Protein AF-A0A9E0ZX36-F1 (afdb_monomer_lite)

pLDDT: mean 92.99, std 9.76, range [53.59, 98.62]

Structure (mmCIF, N/CA/C/O backbone):
data_AF-A0A9E0ZX36-F1
#
_entry.id   AF-A0A9E0ZX36-F1
#
loop_
_atom_site.group_PDB
_atom_site.id
_atom_site.type_symbol
_atom_site.label_atom_id
_atom_site.label_alt_id
_atom_site.label_comp_id
_atom_site.label_asym_id
_atom_site.label_entity_id
_atom_site.label_seq_id
_atom_site.pdbx_PDB_ins_code
_atom_site.Cartn_x
_atom_site.Cartn_y
_atom_site.Cartn_z
_atom_site.occupancy
_atom_site.B_iso_or_equiv
_atom_site.auth_seq_id
_atom_site.auth_comp_id
_atom_site.auth_asym_id
_atom_site.auth_atom_id
_atom_site.pdbx_PDB_model_num
ATOM 1 N N . MET A 1 1 ? -1.684 3.335 21.453 1.00 53.59 1 MET A N 1
ATOM 2 C CA . MET A 1 1 ? -2.371 3.378 20.144 1.00 53.59 1 MET A CA 1
ATOM 3 C C . MET A 1 1 ? -3.190 2.116 20.019 1.00 53.59 1 MET A C 1
ATOM 5 O O . MET A 1 1 ? -2.666 1.053 20.339 1.00 53.59 1 MET A O 1
ATOM 9 N N . THR A 1 2 ? -4.460 2.220 19.631 1.00 66.62 2 THR A N 1
ATOM 10 C CA . THR A 1 2 ? -5.255 1.023 19.333 1.00 66.62 2 THR A CA 1
ATOM 11 C C . THR A 1 2 ? -4.618 0.304 18.145 1.00 66.62 2 THR A C 1
ATOM 13 O O . THR A 1 2 ? -4.068 0.932 17.235 1.00 66.62 2 THR A O 1
ATOM 16 N N . THR A 1 3 ? -4.664 -1.023 18.146 1.00 85.00 3 THR A N 1
ATOM 17 C CA . THR A 1 3 ? -4.099 -1.878 17.089 1.00 85.00 3 THR A CA 1
ATOM 18 C C . THR A 1 3 ? -4.590 -1.470 15.693 1.00 85.00 3 THR A C 1
ATOM 20 O O . THR A 1 3 ? -3.847 -1.576 14.719 1.00 85.00 3 THR A O 1
ATOM 23 N N . GLN A 1 4 ? -5.806 -0.921 15.603 1.00 88.06 4 GLN A N 1
ATOM 24 C CA . GLN A 1 4 ? -6.410 -0.413 14.372 1.00 88.06 4 GLN A CA 1
ATOM 25 C C . GLN A 1 4 ? -5.768 0.886 13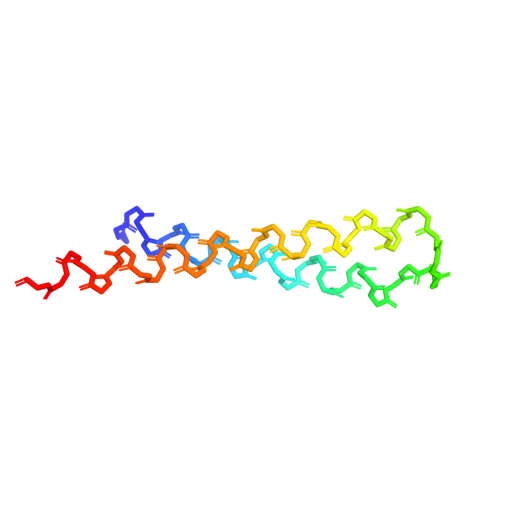.856 1.00 88.06 4 GLN A C 1
ATOM 27 O O . GLN A 1 4 ? -5.478 0.990 12.666 1.00 88.06 4 GLN A O 1
ATOM 32 N N . GLU A 1 5 ? -5.489 1.870 14.716 1.00 90.94 5 GLU A N 1
ATOM 33 C CA . GLU A 1 5 ? -4.806 3.108 14.303 1.00 90.94 5 GLU A CA 1
ATOM 34 C C . GLU A 1 5 ? -3.373 2.839 13.842 1.00 90.94 5 GLU A C 1
ATOM 36 O O . GLU A 1 5 ? -2.908 3.411 12.849 1.00 90.94 5 GLU A O 1
ATOM 41 N N . SER A 1 6 ? -2.687 1.918 14.522 1.00 93.50 6 SER A N 1
ATOM 42 C CA . SER A 1 6 ? -1.367 1.447 14.105 1.00 93.50 6 SER A CA 1
ATOM 43 C C . SER A 1 6 ? -1.426 0.732 12.751 1.00 93.50 6 SER A C 1
ATOM 45 O O . SER A 1 6 ? -0.579 0.994 11.896 1.00 93.50 6 SER A O 1
ATOM 47 N N . ALA A 1 7 ? -2.450 -0.094 12.503 1.00 94.94 7 ALA A N 1
ATOM 48 C CA . ALA A 1 7 ? -2.653 -0.757 11.212 1.00 94.94 7 ALA A CA 1
ATOM 49 C C . ALA A 1 7 ? -2.938 0.239 10.073 1.00 94.94 7 ALA A C 1
ATOM 51 O O . ALA A 1 7 ? -2.353 0.122 8.992 1.00 94.94 7 ALA A O 1
ATOM 52 N N . ILE A 1 8 ? -3.770 1.259 10.314 1.00 96.69 8 ILE A N 1
ATOM 53 C CA . ILE A 1 8 ? -4.048 2.334 9.345 1.00 96.69 8 ILE A CA 1
ATOM 54 C C . ILE A 1 8 ? -2.764 3.101 9.019 1.00 96.69 8 ILE A C 1
ATOM 56 O O . ILE A 1 8 ? -2.442 3.311 7.849 1.00 96.69 8 ILE A O 1
ATOM 60 N N . THR A 1 9 ? -2.009 3.492 10.046 1.00 97.25 9 THR A N 1
ATOM 61 C CA . THR A 1 9 ? -0.761 4.254 9.885 1.00 97.25 9 THR A CA 1
ATOM 62 C C . THR A 1 9 ? 0.275 3.459 9.094 1.00 97.25 9 THR A C 1
ATOM 64 O O . THR A 1 9 ? 0.844 3.967 8.129 1.00 97.25 9 THR A O 1
ATOM 67 N N . TYR A 1 10 ? 0.472 2.185 9.437 1.00 97.19 10 TYR A N 1
ATOM 68 C CA . TYR A 1 10 ? 1.368 1.290 8.704 1.00 97.19 10 TYR A CA 1
ATOM 69 C C . TYR A 1 10 ? 0.950 1.122 7.238 1.00 97.19 10 TYR A C 1
ATOM 71 O O . TYR A 1 10 ? 1.786 1.176 6.335 1.00 97.19 10 TYR A O 1
ATOM 79 N N . THR A 1 11 ? -0.349 0.960 6.987 1.00 98.06 11 THR A N 1
ATOM 80 C CA . THR A 1 11 ? -0.891 0.818 5.630 1.00 98.06 11 THR A CA 1
ATOM 81 C C . THR A 1 11 ? -0.622 2.071 4.795 1.00 98.06 11 THR A C 1
ATOM 83 O O . THR A 1 11 ? -0.135 1.954 3.671 1.00 98.06 11 THR A O 1
ATOM 86 N N . LYS A 1 12 ? -0.823 3.271 5.357 1.00 98.31 12 LYS A N 1
ATOM 87 C CA . LYS A 1 12 ? -0.480 4.543 4.693 1.00 98.31 12 LYS A CA 1
ATOM 88 C C . LYS A 1 12 ? 1.007 4.626 4.334 1.00 98.31 12 LYS A C 1
ATOM 90 O O . LYS A 1 12 ? 1.338 4.918 3.189 1.00 98.31 12 LYS A O 1
ATOM 95 N N . GLN A 1 13 ? 1.898 4.255 5.254 1.00 98.38 13 GLN A N 1
ATOM 96 C CA . GLN A 1 13 ? 3.342 4.215 4.980 1.00 98.38 13 GLN A CA 1
ATOM 97 C C . GLN A 1 13 ? 3.704 3.233 3.853 1.00 98.38 13 GLN A C 1
ATOM 99 O O . GLN A 1 13 ? 4.645 3.465 3.093 1.00 98.38 13 GLN A O 1
ATOM 104 N N . LYS A 1 14 ? 2.987 2.108 3.727 1.00 98.31 14 LYS A N 1
ATOM 105 C CA . LYS A 1 14 ? 3.188 1.169 2.613 1.00 98.31 14 LYS A CA 1
ATOM 106 C C . LYS A 1 14 ? 2.723 1.757 1.286 1.00 98.31 14 LYS A C 1
ATOM 108 O O . LYS A 1 14 ? 3.458 1.624 0.311 1.00 98.31 14 LYS A O 1
ATOM 113 N N . ILE A 1 15 ? 1.574 2.429 1.253 1.00 98.62 15 ILE A N 1
ATOM 114 C CA . ILE A 1 15 ? 1.077 3.140 0.063 1.00 98.62 15 ILE A CA 1
ATOM 115 C C . ILE A 1 15 ? 2.113 4.159 -0.421 1.00 98.62 15 ILE A C 1
ATOM 117 O O . ILE A 1 15 ? 2.449 4.162 -1.601 1.00 98.62 15 ILE A O 1
ATOM 121 N N . GLU A 1 16 ? 2.678 4.968 0.479 1.00 98.44 16 GLU A N 1
ATOM 122 C CA . GLU A 1 16 ? 3.724 5.943 0.134 1.00 98.44 16 GLU A CA 1
ATOM 123 C C . GLU A 1 16 ? 4.952 5.272 -0.494 1.00 98.44 16 GLU A C 1
ATOM 125 O O . GLU A 1 16 ? 5.413 5.686 -1.559 1.00 98.44 16 GLU A O 1
ATOM 130 N N . LYS A 1 17 ? 5.446 4.186 0.117 1.00 97.81 17 LYS A N 1
ATOM 131 C CA . LYS A 1 17 ? 6.602 3.429 -0.393 1.00 97.81 17 LYS A CA 1
ATOM 132 C C . LYS A 1 17 ? 6.344 2.829 -1.774 1.00 97.81 17 LYS A C 1
ATOM 134 O O . LYS A 1 17 ? 7.193 2.951 -2.654 1.00 97.81 17 LYS A O 1
ATOM 139 N N . TRP A 1 18 ? 5.191 2.193 -1.980 1.00 97.94 18 TRP A N 1
ATOM 140 C CA . TRP A 1 18 ? 4.858 1.593 -3.274 1.00 97.94 18 TRP A CA 1
ATOM 141 C C . TRP A 1 18 ? 4.589 2.651 -4.341 1.00 97.94 18 TRP A C 1
ATOM 143 O O . TRP A 1 18 ? 5.057 2.492 -5.461 1.00 97.94 18 TRP A O 1
ATOM 153 N N . SER A 1 19 ? 3.946 3.766 -3.993 1.00 97.88 19 SER A N 1
ATOM 154 C CA . SER A 1 19 ? 3.758 4.908 -4.896 1.00 97.88 19 SER A CA 1
ATOM 155 C C . SER A 1 19 ? 5.094 5.496 -5.362 1.00 97.88 19 SER A C 1
ATOM 157 O O . SER A 1 19 ? 5.278 5.760 -6.551 1.00 97.88 19 SER A O 1
ATOM 159 N N . ALA A 1 20 ? 6.068 5.637 -4.456 1.00 97.12 20 ALA A N 1
ATOM 160 C CA . ALA A 1 20 ? 7.424 6.043 -4.822 1.00 97.12 20 ALA A CA 1
ATOM 161 C C . ALA A 1 20 ? 8.097 5.019 -5.750 1.00 97.12 20 ALA A C 1
ATOM 163 O O . ALA A 1 20 ? 8.725 5.404 -6.737 1.00 97.12 20 ALA A O 1
ATOM 164 N N . LEU A 1 21 ? 7.920 3.721 -5.479 1.00 96.19 21 LEU A N 1
ATOM 165 C CA . LEU A 1 21 ? 8.491 2.666 -6.312 1.00 96.19 21 LEU A CA 1
ATOM 166 C C . LEU A 1 21 ? 7.907 2.679 -7.731 1.00 96.19 21 LEU A C 1
ATOM 168 O O . LEU A 1 21 ? 8.681 2.652 -8.684 1.00 96.19 21 LEU A O 1
ATOM 172 N N . VAL A 1 22 ? 6.582 2.819 -7.880 1.00 96.44 22 VAL A N 1
ATOM 173 C CA . VAL A 1 22 ? 5.908 2.962 -9.186 1.00 96.44 22 VAL A CA 1
ATOM 174 C C . VAL A 1 22 ? 6.541 4.086 -10.008 1.00 96.44 22 VAL A C 1
ATOM 176 O O . VAL A 1 22 ? 6.840 3.882 -11.179 1.00 96.44 22 VAL A O 1
ATOM 179 N N . LYS A 1 23 ? 6.809 5.242 -9.387 1.00 95.00 23 LYS A N 1
ATOM 180 C CA . LYS A 1 23 ? 7.432 6.400 -10.055 1.00 95.00 23 LYS A CA 1
ATOM 181 C C . LYS A 1 23 ? 8.900 6.177 -10.424 1.00 95.00 23 LYS A C 1
ATOM 183 O O . LYS A 1 23 ? 9.383 6.786 -11.370 1.00 95.00 23 LYS A O 1
ATOM 188 N N . SER A 1 24 ? 9.615 5.350 -9.663 1.00 95.75 24 SER A N 1
ATOM 189 C CA . SER A 1 24 ? 11.029 5.042 -9.918 1.00 95.75 24 SER A CA 1
ATOM 190 C C . SER A 1 24 ? 11.241 3.946 -10.964 1.00 95.75 24 SER A C 1
ATOM 192 O O . SER A 1 24 ? 12.299 3.882 -11.589 1.00 95.75 24 SER A O 1
ATOM 194 N N . CYS A 1 25 ? 10.261 3.059 -11.150 1.00 94.69 25 CY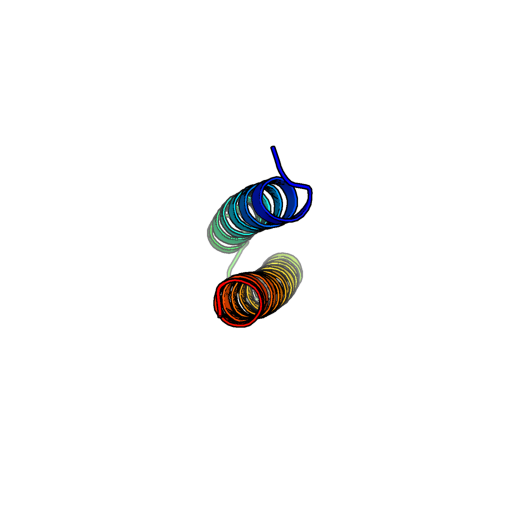S A N 1
ATOM 195 C CA . CYS A 1 25 ? 10.361 1.974 -12.112 1.00 94.69 25 CYS A CA 1
ATOM 196 C C . CYS A 1 25 ? 10.182 2.491 -13.542 1.00 94.69 25 CYS A C 1
ATOM 198 O O . CYS A 1 25 ? 9.372 3.376 -13.809 1.00 94.69 25 CYS A O 1
ATOM 200 N N . ARG A 1 26 ? 10.886 1.868 -14.495 1.00 95.12 26 ARG A N 1
ATOM 201 C CA . ARG A 1 26 ? 10.604 2.073 -15.919 1.00 95.12 26 ARG A CA 1
ATOM 202 C C . ARG A 1 26 ? 9.158 1.668 -16.201 1.00 95.12 26 ARG A C 1
ATOM 204 O O . ARG A 1 26 ? 8.748 0.566 -15.824 1.00 95.12 26 ARG A O 1
ATOM 211 N N . GLU A 1 27 ? 8.417 2.532 -16.880 1.00 92.88 27 GLU A N 1
ATOM 212 C CA . GLU A 1 27 ? 7.029 2.274 -17.257 1.00 92.88 27 GLU A CA 1
ATOM 213 C C . GLU A 1 27 ? 6.894 0.948 -18.024 1.00 92.88 27 GLU A C 1
ATOM 215 O O . GLU A 1 27 ? 7.752 0.588 -18.833 1.00 92.88 27 GLU A O 1
ATOM 220 N N . GLY A 1 28 ? 5.854 0.176 -17.699 1.00 91.44 28 GLY A N 1
ATOM 221 C CA . GLY A 1 28 ? 5.601 -1.142 -18.288 1.00 91.44 28 GLY A CA 1
ATOM 222 C C . GLY A 1 28 ? 6.572 -2.253 -17.868 1.00 91.44 28 GLY A C 1
ATOM 223 O O . GLY A 1 28 ? 6.393 -3.399 -18.273 1.00 91.44 28 GLY A O 1
ATOM 224 N N . SER A 1 29 ? 7.590 -1.967 -17.047 1.00 96.25 29 SER A N 1
ATOM 225 C CA . SER A 1 29 ? 8.460 -3.018 -16.509 1.00 96.25 29 SER A CA 1
ATOM 226 C C . SER A 1 29 ? 7.713 -3.919 -15.524 1.00 96.25 29 SER A C 1
ATOM 228 O O . SER A 1 29 ? 6.786 -3.483 -14.840 1.00 96.25 29 SER A O 1
ATOM 230 N N . CYS A 1 30 ? 8.175 -5.163 -15.364 1.00 96.00 30 CYS A N 1
ATOM 231 C CA . CYS A 1 30 ? 7.637 -6.074 -14.348 1.00 96.00 30 CYS A CA 1
ATOM 232 C C . CYS A 1 30 ? 7.690 -5.462 -12.937 1.00 96.00 30 CYS A C 1
ATOM 234 O O . CYS A 1 30 ? 6.776 -5.669 -12.145 1.00 96.00 30 CYS A O 1
ATOM 236 N N . GLY A 1 31 ? 8.731 -4.672 -12.641 1.00 95.69 31 GLY A N 1
ATOM 237 C CA . GLY A 1 31 ? 8.847 -3.935 -11.382 1.00 95.69 31 GLY A CA 1
ATOM 238 C C . GLY A 1 31 ? 7.750 -2.882 -11.210 1.00 95.69 31 GLY A C 1
ATOM 239 O O . GLY A 1 31 ? 7.143 -2.820 -10.144 1.00 95.69 31 GLY A O 1
ATOM 240 N N . ALA A 1 32 ? 7.440 -2.118 -12.265 1.00 96.25 32 ALA A N 1
ATOM 241 C CA . ALA A 1 32 ? 6.344 -1.148 -12.251 1.00 96.25 32 ALA A CA 1
ATOM 242 C C . ALA A 1 32 ? 4.985 -1.837 -12.071 1.00 96.25 32 ALA A C 1
ATOM 244 O O . ALA A 1 32 ? 4.222 -1.446 -11.194 1.00 96.25 32 ALA A O 1
ATOM 245 N N . LEU A 1 33 ? 4.707 -2.900 -12.834 1.00 97.50 33 LEU A N 1
ATOM 246 C CA . LEU A 1 33 ? 3.449 -3.654 -12.737 1.00 97.50 33 LEU A CA 1
ATOM 247 C C . LEU A 1 33 ? 3.254 -4.266 -11.345 1.00 97.50 33 LEU A C 1
ATOM 249 O O . LEU A 1 33 ? 2.173 -4.175 -10.765 1.00 97.50 33 LEU A O 1
ATOM 253 N N . TYR 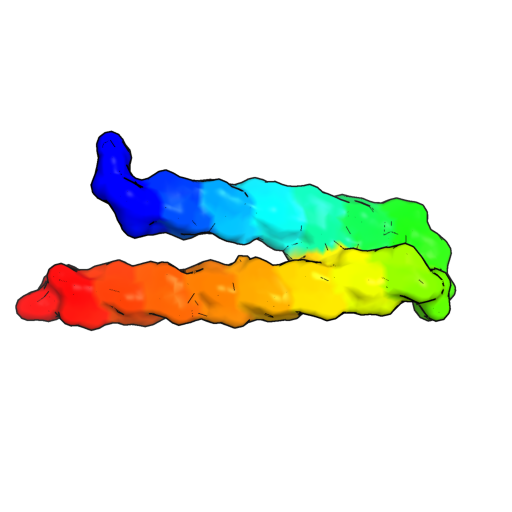A 1 34 ? 4.314 -4.839 -10.775 1.00 97.50 34 TYR A N 1
ATOM 254 C CA . TYR A 1 34 ? 4.280 -5.376 -9.418 1.00 97.50 34 TYR A CA 1
ATOM 255 C C . TYR A 1 34 ? 4.070 -4.278 -8.367 1.00 97.50 34 TYR A C 1
ATOM 257 O O . TYR A 1 34 ? 3.285 -4.451 -7.434 1.00 97.50 34 TYR A O 1
ATOM 265 N N . ALA A 1 35 ? 4.737 -3.130 -8.523 1.00 97.50 35 ALA A N 1
ATOM 266 C CA . ALA A 1 35 ? 4.566 -1.991 -7.630 1.00 97.50 35 ALA A CA 1
ATOM 267 C C . ALA A 1 35 ? 3.137 -1.425 -7.684 1.00 97.50 35 ALA A C 1
ATOM 269 O O . ALA A 1 35 ? 2.575 -1.115 -6.633 1.00 97.50 35 ALA A O 1
ATOM 270 N N . ILE A 1 36 ? 2.534 -1.360 -8.878 1.00 98.06 36 ILE A N 1
ATOM 271 C CA . ILE A 1 36 ? 1.136 -0.957 -9.086 1.00 98.06 36 ILE A CA 1
ATOM 272 C C . ILE A 1 36 ? 0.194 -1.935 -8.378 1.00 98.06 36 ILE A C 1
ATOM 274 O O . ILE A 1 36 ? -0.595 -1.505 -7.541 1.00 98.06 36 ILE A O 1
ATOM 278 N N . GLN A 1 37 ? 0.339 -3.247 -8.599 1.00 98.25 37 GLN A N 1
ATOM 279 C CA . GLN A 1 37 ? -0.491 -4.249 -7.913 1.00 98.25 37 GLN A CA 1
ATOM 280 C C . GLN A 1 37 ? -0.405 -4.137 -6.387 1.00 98.25 37 GLN A C 1
ATOM 282 O O . GLN A 1 37 ? -1.410 -4.243 -5.682 1.00 98.25 37 GLN A O 1
ATOM 287 N N . LYS A 1 38 ? 0.799 -3.923 -5.841 1.00 98.25 38 LYS A N 1
ATOM 288 C CA . LYS A 1 38 ? 0.963 -3.736 -4.395 1.00 98.25 38 LYS A CA 1
ATOM 289 C C . LYS A 1 38 ? 0.316 -2.446 -3.910 1.00 98.25 38 LYS A C 1
ATOM 291 O O . LYS A 1 38 ? -0.299 -2.464 -2.845 1.00 98.25 38 LYS A O 1
ATOM 296 N N . LEU A 1 39 ? 0.427 -1.357 -4.666 1.00 98.38 39 LEU A N 1
ATOM 297 C CA . LEU A 1 39 ? -0.225 -0.091 -4.347 1.00 98.38 39 LEU A CA 1
ATOM 298 C C . LEU A 1 39 ? -1.752 -0.252 -4.270 1.00 98.38 39 LEU A C 1
ATOM 300 O O . LEU A 1 39 ? -2.340 0.119 -3.254 1.00 98.38 39 LEU A O 1
ATOM 304 N N . GLU A 1 40 ? -2.368 -0.873 -5.276 1.00 98.31 40 GLU A N 1
ATOM 305 C CA . GLU A 1 40 ? -3.816 -1.140 -5.335 1.00 98.31 40 GLU A CA 1
ATOM 306 C C . GLU A 1 40 ? -4.289 -2.034 -4.178 1.00 98.31 40 GLU A C 1
ATOM 308 O O . GLU A 1 40 ? -5.297 -1.757 -3.518 1.00 98.31 40 GLU A O 1
ATOM 313 N N . MET A 1 41 ? -3.519 -3.079 -3.861 1.00 98.56 41 MET A N 1
ATOM 314 C CA . MET A 1 41 ? -3.791 -3.959 -2.723 1.00 98.56 41 MET A CA 1
ATOM 315 C C . MET A 1 41 ? -3.804 -3.176 -1.401 1.00 98.56 41 MET A C 1
ATOM 317 O O . MET A 1 41 ? -4.728 -3.324 -0.602 1.00 98.56 41 MET A O 1
ATOM 321 N N . TYR A 1 42 ? -2.807 -2.319 -1.156 1.00 98.50 42 TYR A N 1
ATOM 322 C CA . TYR A 1 42 ? -2.755 -1.532 0.081 1.00 98.50 42 TYR A CA 1
ATOM 323 C C . TYR A 1 42 ? -3.827 -0.438 0.145 1.00 98.50 42 TYR A C 1
ATOM 325 O O . TYR A 1 42 ? -4.320 -0.157 1.237 1.00 98.50 42 TYR A O 1
ATOM 333 N N . GLN A 1 43 ? -4.233 0.144 -0.985 1.00 98.50 43 GLN A N 1
ATOM 334 C CA . GLN A 1 43 ? -5.386 1.052 -1.038 1.00 98.50 43 GLN A CA 1
ATOM 335 C C . GLN A 1 43 ? -6.683 0.331 -0.653 1.00 98.50 43 GLN A C 1
ATOM 337 O O . GLN A 1 43 ? -7.457 0.847 0.152 1.00 98.50 43 GLN A O 1
ATOM 342 N N . THR A 1 44 ? -6.881 -0.895 -1.145 1.00 98.50 44 THR A N 1
ATOM 343 C CA . THR A 1 44 ? -8.034 -1.734 -0.779 1.00 98.50 44 THR A CA 1
ATOM 344 C C . THR A 1 44 ? -8.051 -2.039 0.720 1.00 98.50 44 THR A C 1
ATOM 346 O O . THR A 1 44 ? -9.077 -1.868 1.377 1.00 98.50 44 THR A O 1
ATOM 349 N N . ILE A 1 45 ? -6.901 -2.421 1.290 1.00 97.94 45 ILE A N 1
ATOM 350 C CA . ILE A 1 45 ? -6.761 -2.668 2.734 1.00 97.94 45 ILE A CA 1
ATOM 351 C C . ILE A 1 45 ? -7.072 -1.401 3.539 1.00 97.94 45 ILE A C 1
ATOM 353 O O . ILE A 1 45 ? -7.781 -1.475 4.540 1.00 97.94 45 ILE A O 1
ATOM 357 N N . LEU A 1 46 ? -6.570 -0.236 3.115 1.00 98.00 4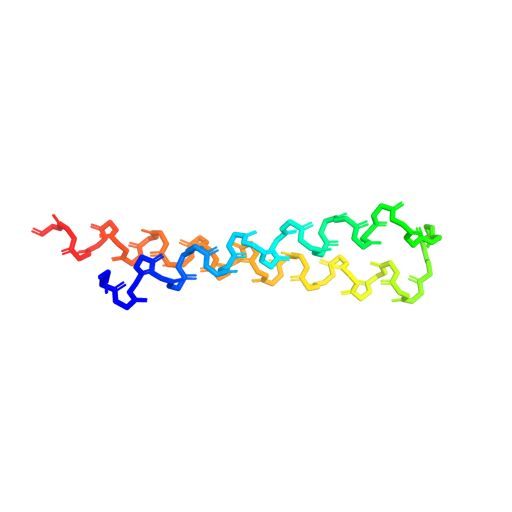6 LEU A N 1
ATOM 358 C CA . LEU A 1 46 ? -6.831 1.025 3.810 1.00 98.00 46 LEU A CA 1
ATOM 359 C C . LEU A 1 46 ? -8.327 1.340 3.847 1.00 98.00 46 LEU A C 1
ATOM 361 O O . LEU A 1 46 ? -8.841 1.685 4.908 1.00 98.00 46 LEU A O 1
ATOM 365 N N . ASN A 1 47 ? -9.022 1.183 2.720 1.00 97.81 47 ASN A N 1
ATOM 366 C CA . ASN A 1 47 ? -10.462 1.416 2.646 1.00 97.81 47 ASN A CA 1
ATOM 367 C C . ASN A 1 47 ? -11.226 0.484 3.594 1.00 97.81 47 ASN A C 1
ATOM 369 O O . ASN A 1 47 ? -12.065 0.958 4.355 1.00 97.81 47 ASN A O 1
ATOM 373 N N . ALA A 1 48 ? -10.880 -0.806 3.628 1.00 96.38 48 ALA A N 1
ATOM 374 C CA . ALA A 1 48 ? -11.491 -1.762 4.552 1.00 96.38 48 ALA A CA 1
ATOM 375 C C . ALA A 1 48 ? -11.239 -1.398 6.028 1.00 96.38 48 ALA A C 1
ATOM 377 O O . ALA A 1 48 ? -12.153 -1.456 6.848 1.00 96.38 48 ALA A O 1
ATOM 378 N N . LEU A 1 49 ? -10.019 -0.968 6.376 1.00 95.56 49 LEU A N 1
ATOM 379 C CA . LEU A 1 49 ? -9.680 -0.536 7.739 1.00 95.56 49 LEU A CA 1
ATOM 380 C C . LEU A 1 49 ? -10.444 0.726 8.164 1.00 95.56 49 LEU A C 1
ATOM 382 O O . LEU A 1 49 ? -10.823 0.848 9.332 1.00 95.56 49 LEU A O 1
ATOM 386 N N . LEU A 1 50 ? -10.652 1.665 7.236 1.00 94.56 50 LEU A N 1
ATOM 387 C CA . LEU A 1 50 ? -11.428 2.882 7.476 1.00 94.56 50 LEU A CA 1
ATOM 388 C C . LEU A 1 50 ? -12.918 2.564 7.648 1.00 94.56 50 LEU A C 1
ATOM 390 O O . LEU A 1 50 ? -13.500 2.994 8.638 1.00 94.56 50 LEU A O 1
ATOM 394 N N . GLN A 1 51 ? -13.490 1.731 6.776 1.00 94.38 51 GLN A N 1
ATOM 395 C CA . GLN A 1 51 ? -14.873 1.254 6.906 1.00 94.38 51 GLN A CA 1
ATOM 396 C C . GLN A 1 51 ? -15.100 0.513 8.227 1.00 94.38 51 GLN A C 1
ATOM 398 O O . GLN A 1 51 ? -16.100 0.732 8.908 1.00 94.38 51 GLN A O 1
ATOM 403 N N . GLN A 1 52 ? -14.149 -0.335 8.635 1.00 91.62 52 GLN A N 1
ATOM 404 C CA . GLN A 1 52 ? -14.216 -1.011 9.927 1.00 91.62 52 GLN A CA 1
ATOM 405 C C . GLN A 1 52 ? -14.247 -0.001 11.077 1.00 91.62 52 GLN A C 1
ATOM 407 O O . GLN A 1 52 ? -15.034 -0.174 12.000 1.00 91.62 52 GLN A O 1
ATOM 412 N N . LYS A 1 53 ? -13.419 1.054 11.018 1.00 88.94 53 LYS A N 1
ATOM 413 C CA . LYS A 1 53 ? -13.356 2.098 12.055 1.00 88.94 53 LYS A CA 1
A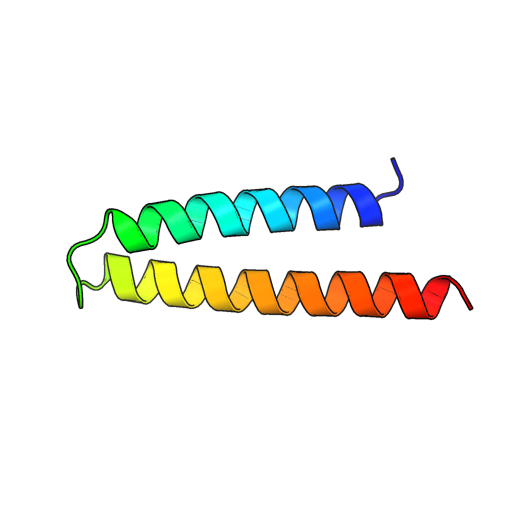TOM 414 C C . LYS A 1 53 ? -14.696 2.808 12.202 1.00 88.94 53 LYS A C 1
ATOM 416 O O . LYS A 1 53 ? -15.156 2.993 13.327 1.00 88.94 53 LYS A O 1
ATOM 421 N N . GLU A 1 54 ? -15.312 3.170 11.081 1.00 87.44 54 GLU A N 1
ATOM 422 C CA . GLU A 1 54 ? -16.636 3.796 11.043 1.00 87.44 54 GLU A CA 1
ATOM 423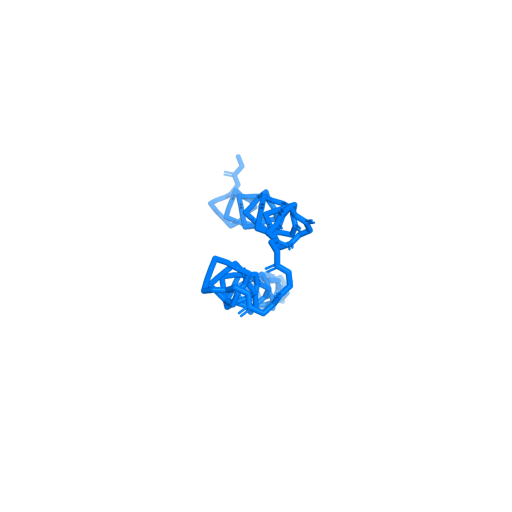 C C . GLU A 1 54 ? -17.707 2.867 11.627 1.00 87.44 54 GLU A C 1
ATOM 425 O O . GLU A 1 54 ? -18.473 3.291 12.487 1.00 87.44 54 GLU A O 1
ATOM 430 N N . CYS A 1 55 ? -17.701 1.582 11.256 1.00 84.88 55 CYS A N 1
ATOM 431 C CA . CYS A 1 55 ? -18.671 0.601 11.748 1.00 84.88 55 CYS A CA 1
ATOM 432 C C . CYS A 1 55 ? -18.554 0.323 13.257 1.00 84.88 55 CYS A C 1
ATOM 434 O O . CYS A 1 55 ? -19.562 0.084 13.909 1.00 84.88 55 CYS A O 1
ATOM 436 N N . THR A 1 56 ? -17.342 0.344 13.819 1.00 76.50 56 THR A N 1
ATOM 437 C CA . THR A 1 56 ? -17.105 0.173 15.268 1.00 76.50 56 THR A CA 1
ATOM 438 C C . THR A 1 56 ? -17.330 1.441 16.092 1.00 76.50 56 THR A C 1
ATOM 440 O O . THR A 1 56 ? -17.230 1.386 17.313 1.00 76.50 56 THR A O 1
ATOM 443 N N . SER A 1 57 ? -17.562 2.584 15.440 1.00 71.38 57 SER A N 1
ATOM 444 C CA . SER A 1 57 ? -17.833 3.863 16.113 1.00 71.38 57 SER A CA 1
ATOM 445 C C . SER A 1 57 ? -19.335 4.174 16.231 1.00 71.38 57 SER A C 1
ATOM 447 O O . SER A 1 57 ? -19.679 5.239 16.743 1.00 71.38 57 SER A O 1
ATOM 449 N N . LEU A 1 58 ? -20.197 3.273 15.741 1.00 54.06 58 LEU A N 1
ATOM 450 C CA . LEU A 1 58 ? -21.656 3.266 15.918 1.00 54.06 58 LEU A CA 1
ATOM 451 C C . LEU A 1 58 ? -22.034 2.508 17.196 1.00 54.06 58 LEU A C 1
ATOM 453 O O . LEU A 1 58 ? -23.004 2.948 17.852 1.00 54.06 58 LEU A O 1
#

Radius of gyration: 13.65 Å; chains: 1; bounding box: 33×12×38 Å

Foldseek 3Di:
DPPLVVLLVVLVVQLVVLVVQLVVDDPPDPSNVVSVVSNVVSVVVNVVSVVVVVVVVD

Sequence (58 aa):
MTTQESAITYTKQKIEKWSALVKSCREGSCGALYAIQKLEMYQTILNALLQQKECTSL

Secondary structure (DSSP, 8-state):
--HHHHHHHHHHHHHHHHHHHHHHSPTTSHHHHHHHHHHHHHHHHHHHHHHHHHHTT-